Protein AF-H6SRM4-F1 (afdb_monomer_lite)

Secondary structure (DSSP, 8-state):
---------S-EEEE--TT--SPPHHHHHHHHHHHHHHHS-TT-EEEEEEE----STTHHHHHHHHHHHHHHHHHHHHHHTT--GGGEEEEEEE--SSS--SEEEEEEE-

InterPro domains:
  IPR006665 OmpA-like domain [PF00691] (16-97)
  IPR006665 OmpA-like domain [PS51123] (1-110)
  IPR036737 OmpA-like domain superfamily [G3DSA:3.30.1330.60] (10-108)
  IPR036737 OmpA-like domain superfamily [SSF103088] (14-96)

pLDDT: mean 83.45, std 13.48, range [35.47, 92.94]

Organism: NCBI:txid1150469

Structure (mmCIF, N/CA/C/O backbone):
data_AF-H6SRM4-F1
#
_entry.id   AF-H6SRM4-F1
#
loop_
_atom_site.group_PDB
_atom_site.id
_atom_site.type_symbol
_atom_site.label_atom_id
_atom_site.label_alt_id
_atom_site.label_comp_id
_atom_site.label_asym_id
_atom_site.label_entity_id
_atom_site.label_seq_id
_atom_site.pdbx_PDB_ins_code
_atom_site.Cartn_x
_atom_site.Cartn_y
_atom_site.Cartn_z
_atom_site.occupancy
_atom_site.B_iso_or_equiv
_atom_site.auth_seq_id
_atom_site.auth_comp_id
_atom_site.auth_asym_id
_atom_site.auth_atom_id
_atom_site.pdbx_PDB_model_num
ATOM 1 N N . MET A 1 1 ? -10.031 -15.699 28.042 1.00 39.09 1 MET A N 1
ATOM 2 C CA . MET A 1 1 ? -9.335 -14.419 27.798 1.00 39.09 1 MET A CA 1
ATOM 3 C C . MET A 1 1 ? -8.635 -14.554 26.452 1.00 39.09 1 MET A C 1
ATOM 5 O O . MET A 1 1 ? -7.644 -15.264 26.372 1.00 39.09 1 MET A O 1
ATOM 9 N N . ALA A 1 2 ? -9.249 -14.058 25.374 1.00 35.75 2 ALA A N 1
ATOM 10 C CA . ALA A 1 2 ? -8.748 -14.251 24.013 1.00 35.75 2 ALA A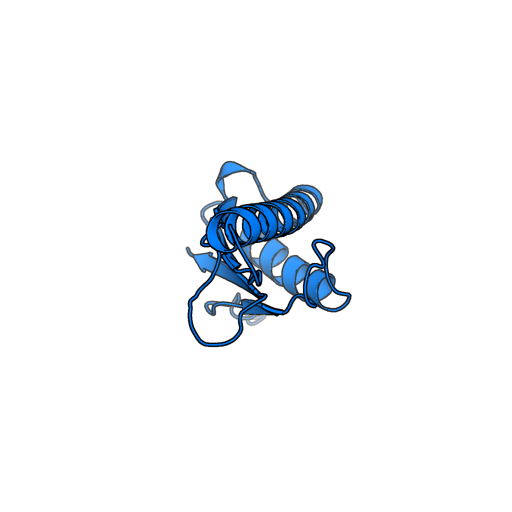 CA 1
ATOM 11 C C . ALA A 1 2 ? -7.542 -13.332 23.779 1.00 35.75 2 ALA A C 1
ATOM 13 O O . ALA A 1 2 ? -7.659 -12.116 23.910 1.00 35.75 2 ALA A O 1
ATOM 14 N N . ALA A 1 3 ? -6.386 -13.925 23.485 1.00 35.47 3 ALA A N 1
ATOM 15 C CA . ALA A 1 3 ? -5.198 -13.193 23.084 1.00 35.47 3 ALA A CA 1
ATOM 16 C C . ALA A 1 3 ? -5.485 -12.502 21.745 1.00 35.47 3 ALA A C 1
ATOM 18 O O . ALA A 1 3 ? -5.693 -13.166 20.730 1.00 35.47 3 ALA A O 1
ATOM 19 N N . ALA A 1 4 ? -5.536 -11.171 21.763 1.00 37.97 4 ALA A N 1
ATOM 20 C CA . ALA A 1 4 ? -5.513 -10.368 20.555 1.00 37.97 4 ALA A CA 1
ATOM 21 C C . ALA A 1 4 ? -4.241 -10.733 19.783 1.00 37.97 4 ALA A C 1
ATOM 23 O O . ALA A 1 4 ? -3.134 -10.593 20.307 1.00 37.97 4 ALA A O 1
ATOM 24 N N . ALA A 1 5 ? -4.401 -11.248 18.563 1.00 43.00 5 ALA A N 1
ATOM 25 C CA . ALA A 1 5 ? -3.282 -11.428 17.655 1.00 43.00 5 ALA A CA 1
ATOM 26 C C . ALA A 1 5 ? -2.540 -10.085 17.564 1.00 43.00 5 ALA A C 1
ATOM 28 O O . ALA A 1 5 ? -3.203 -9.053 17.397 1.00 43.00 5 ALA A O 1
ATOM 29 N N . PRO A 1 6 ? -1.204 -10.058 17.711 1.00 42.88 6 PRO A N 1
ATOM 30 C CA . PRO A 1 6 ? -0.468 -8.826 17.529 1.00 42.88 6 PRO A CA 1
ATOM 31 C C . PRO A 1 6 ? -0.779 -8.365 16.110 1.00 42.88 6 PRO A C 1
ATOM 33 O O . PRO A 1 6 ? -0.476 -9.056 15.137 1.00 42.88 6 PRO A O 1
ATOM 36 N N . ALA A 1 7 ? -1.447 -7.219 15.989 1.00 47.97 7 ALA A N 1
ATOM 37 C CA . ALA A 1 7 ? -1.518 -6.531 14.716 1.00 47.97 7 ALA A CA 1
ATOM 38 C C . ALA A 1 7 ? -0.096 -6.461 14.152 1.00 47.97 7 ALA A C 1
ATOM 40 O O . ALA A 1 7 ? 0.821 -6.264 14.954 1.00 47.97 7 ALA A O 1
ATOM 41 N N . PRO A 1 8 ? 0.118 -6.636 12.838 1.00 49.91 8 PRO A N 1
ATOM 42 C CA . PRO A 1 8 ? 1.460 -6.646 12.287 1.00 49.91 8 PRO A CA 1
ATOM 43 C C . PRO A 1 8 ? 2.132 -5.311 12.620 1.00 49.91 8 PRO A C 1
ATOM 45 O O . PRO A 1 8 ? 1.939 -4.307 11.946 1.00 49.91 8 PRO A O 1
ATOM 48 N N . ALA A 1 9 ? 2.939 -5.307 13.680 1.00 53.06 9 ALA A N 1
ATOM 49 C CA . ALA A 1 9 ? 3.878 -4.250 14.034 1.00 53.06 9 ALA A CA 1
ATOM 50 C C . ALA A 1 9 ? 5.113 -4.325 13.114 1.00 53.06 9 ALA A C 1
ATOM 52 O O . ALA A 1 9 ? 6.208 -3.912 13.480 1.00 53.06 9 ALA A O 1
ATOM 53 N N . GLY A 1 10 ? 4.940 -4.927 11.937 1.00 67.56 10 GLY A N 1
ATOM 54 C CA . GLY A 1 10 ? 5.967 -5.241 10.969 1.00 67.56 10 GLY A CA 1
ATOM 55 C C . GLY A 1 10 ? 5.581 -4.659 9.622 1.00 67.56 10 GLY A C 1
ATOM 56 O O . GLY A 1 10 ? 4.409 -4.632 9.246 1.00 67.56 10 GLY A O 1
ATOM 57 N N . VAL A 1 11 ? 6.590 -4.175 8.912 1.00 80.00 11 VAL A N 1
ATOM 58 C CA . VAL A 1 11 ? 6.457 -3.775 7.515 1.00 80.00 11 VAL A CA 1
ATOM 59 C C . VAL A 1 11 ? 6.133 -5.026 6.699 1.00 80.00 11 VAL A C 1
ATOM 61 O O . VAL A 1 11 ? 6.835 -6.031 6.804 1.00 80.00 11 VAL A O 1
ATOM 64 N N . VAL A 1 12 ? 5.068 -4.974 5.905 1.00 88.88 12 VAL A N 1
ATOM 65 C CA . VAL A 1 12 ? 4.672 -6.044 4.994 1.00 88.88 12 VAL A CA 1
ATOM 66 C C . VAL A 1 12 ? 4.979 -5.627 3.566 1.00 88.88 12 VAL A C 1
ATOM 68 O O . VAL A 1 12 ? 4.461 -4.625 3.082 1.00 88.88 12 VAL A O 1
ATOM 71 N N . SER A 1 13 ? 5.791 -6.420 2.880 1.00 87.75 13 SER A N 1
ATOM 72 C CA . SER A 1 13 ? 6.187 -6.163 1.498 1.00 87.75 13 SER A CA 1
ATOM 73 C C . SER A 1 13 ? 5.328 -6.969 0.525 1.00 87.75 13 SER A C 1
ATOM 75 O O . SER A 1 13 ? 5.289 -8.198 0.577 1.00 87.75 13 SER A O 1
ATOM 77 N N . LEU A 1 14 ? 4.676 -6.284 -0.409 1.00 88.94 14 LEU A N 1
ATOM 78 C CA . LEU A 1 14 ? 3.955 -6.874 -1.532 1.00 88.94 14 LEU A CA 1
ATOM 79 C C . LEU A 1 14 ? 4.805 -6.789 -2.793 1.00 88.94 14 LEU A C 1
ATOM 81 O O . LEU A 1 14 ? 5.041 -5.695 -3.294 1.00 88.94 14 LEU A O 1
ATOM 85 N N . GLY A 1 15 ? 5.250 -7.926 -3.323 1.00 88.50 15 GLY A N 1
ATOM 86 C CA . GLY A 1 15 ? 5.955 -7.971 -4.606 1.00 88.50 15 GLY A CA 1
ATOM 87 C C . GLY A 1 15 ? 5.004 -7.745 -5.783 1.00 88.50 15 GLY A C 1
ATOM 88 O O . GLY A 1 15 ? 3.932 -8.342 -5.831 1.00 88.50 15 GLY A O 1
ATOM 89 N N . PHE A 1 16 ? 5.406 -6.912 -6.741 1.00 87.44 16 PHE A N 1
ATOM 90 C CA . PHE A 1 16 ? 4.695 -6.702 -8.003 1.00 87.44 16 PHE A CA 1
ATOM 91 C C . PHE A 1 16 ? 5.509 -7.277 -9.165 1.00 87.44 16 PHE A C 1
ATOM 93 O O . PHE A 1 16 ? 6.737 -7.263 -9.153 1.00 87.44 16 PHE A O 1
ATOM 100 N N . ALA A 1 17 ? 4.824 -7.780 -10.192 1.00 82.44 17 ALA A N 1
ATOM 101 C CA . ALA A 1 17 ? 5.482 -8.369 -11.352 1.00 82.44 17 ALA A CA 1
ATOM 102 C C . ALA A 1 17 ? 5.810 -7.302 -12.409 1.00 82.44 17 ALA A C 1
ATOM 104 O O . ALA A 1 17 ? 4.907 -6.767 -13.049 1.00 82.44 17 ALA A O 1
ATOM 105 N N . GLY A 1 18 ? 7.096 -7.014 -12.633 1.00 81.12 18 GLY A N 1
ATOM 106 C CA . GLY A 1 18 ? 7.564 -6.167 -13.738 1.00 81.12 18 GLY A CA 1
ATOM 107 C C . GLY A 1 18 ? 6.881 -4.798 -13.777 1.00 81.12 18 GLY A C 1
ATOM 108 O O . GLY A 1 18 ? 7.025 -4.014 -12.849 1.00 81.12 18 GLY A O 1
ATOM 109 N N . ALA A 1 19 ? 6.106 -4.517 -14.829 1.00 80.31 19 ALA A N 1
ATOM 110 C CA . ALA A 1 19 ? 5.338 -3.274 -14.985 1.00 80.31 19 ALA A CA 1
ATOM 111 C C . ALA A 1 19 ? 3.866 -3.379 -14.531 1.00 80.31 19 ALA A C 1
ATOM 113 O O . ALA A 1 19 ? 3.098 -2.443 -14.745 1.00 80.31 19 ALA A O 1
ATOM 114 N N . ALA A 1 20 ? 3.455 -4.491 -13.910 1.00 85.75 20 ALA A N 1
ATOM 115 C CA . ALA A 1 20 ? 2.087 -4.675 -13.436 1.00 85.75 20 ALA A CA 1
ATOM 116 C C . ALA A 1 20 ? 1.741 -3.658 -12.343 1.00 85.75 20 ALA A C 1
ATOM 118 O O . ALA A 1 20 ? 2.543 -3.392 -11.440 1.00 85.75 20 ALA A O 1
ATOM 119 N N . THR A 1 21 ? 0.537 -3.104 -12.427 1.00 85.00 21 THR A N 1
ATOM 120 C CA . THR A 1 21 ? -0.007 -2.122 -11.477 1.00 85.00 21 THR A CA 1
ATOM 121 C C . THR A 1 21 ? -1.226 -2.634 -10.718 1.00 85.00 21 THR A C 1
ATOM 123 O O . THR A 1 21 ? -1.658 -2.008 -9.749 1.00 85.00 21 THR A O 1
ATOM 126 N N . ASP A 1 22 ? -1.757 -3.770 -11.157 1.00 87.38 22 ASP A N 1
ATOM 127 C CA . ASP A 1 22 ? -2.835 -4.503 -10.516 1.00 87.38 22 ASP A CA 1
ATOM 128 C C . ASP A 1 22 ? -2.342 -5.255 -9.282 1.00 87.38 22 ASP A C 1
ATOM 130 O O . ASP A 1 22 ? -1.166 -5.619 -9.171 1.00 87.38 22 ASP A O 1
ATOM 134 N N . LEU A 1 23 ? -3.258 -5.487 -8.344 1.00 87.12 23 LEU A N 1
ATOM 135 C CA . LEU A 1 23 ? -2.952 -6.219 -7.122 1.00 87.12 23 LEU A CA 1
ATOM 136 C C . LEU A 1 23 ? -2.659 -7.689 -7.449 1.00 87.12 23 LEU A C 1
ATOM 138 O O . LEU A 1 23 ? -3.475 -8.338 -8.107 1.00 87.12 23 LEU A O 1
ATOM 142 N N . PRO A 1 24 ? -1.533 -8.249 -6.976 1.00 85.56 24 PRO A N 1
ATOM 143 C CA . PRO A 1 24 ? -1.273 -9.672 -7.129 1.00 85.56 24 PRO A CA 1
ATOM 144 C C . PRO A 1 24 ? -2.254 -10.493 -6.279 1.00 85.56 24 PRO A C 1
ATOM 146 O O . PRO A 1 24 ? -2.812 -10.005 -5.296 1.00 85.56 24 PRO A O 1
ATOM 149 N N . ALA A 1 25 ? -2.443 -11.769 -6.618 1.00 83.00 25 ALA A N 1
ATOM 150 C CA . ALA A 1 25 ? -3.429 -12.627 -5.950 1.00 83.00 25 ALA A CA 1
ATOM 151 C C . ALA A 1 25 ? -3.217 -12.738 -4.424 1.00 83.00 25 ALA A C 1
ATOM 153 O O . ALA A 1 25 ? -4.177 -12.804 -3.661 1.00 83.00 25 ALA A O 1
ATOM 154 N N . ASN A 1 26 ? -1.964 -12.701 -3.963 1.00 83.69 26 ASN A N 1
ATOM 155 C CA . ASN A 1 26 ? -1.622 -12.713 -2.540 1.00 83.69 26 ASN A CA 1
ATOM 156 C C . ASN A 1 26 ? -1.777 -11.343 -1.854 1.00 83.69 26 ASN A C 1
ATOM 158 O O . ASN A 1 26 ? -1.788 -11.290 -0.623 1.00 83.69 26 ASN A O 1
ATOM 162 N N . ALA A 1 27 ? -1.902 -10.241 -2.605 1.00 87.88 27 ALA A N 1
ATOM 163 C CA . ALA A 1 27 ? -2.062 -8.917 -2.010 1.00 87.88 27 ALA A CA 1
ATOM 164 C C . ALA A 1 27 ? -3.404 -8.762 -1.308 1.00 87.88 27 ALA A C 1
ATOM 166 O O . ALA A 1 27 ? -3.428 -8.143 -0.255 1.00 87.88 27 ALA A O 1
ATOM 167 N N . ALA A 1 28 ? -4.488 -9.347 -1.825 1.00 88.50 28 ALA A N 1
ATOM 168 C CA . ALA A 1 28 ? -5.804 -9.243 -1.196 1.00 88.50 28 ALA A CA 1
ATOM 169 C C . ALA A 1 28 ? -5.760 -9.683 0.278 1.00 88.50 28 ALA A C 1
ATOM 171 O O . ALA A 1 28 ? -6.059 -8.890 1.164 1.00 88.50 28 ALA A O 1
ATOM 172 N N . GLN A 1 29 ? -5.250 -10.891 0.546 1.00 88.38 29 GLN A N 1
ATOM 173 C CA . GLN A 1 29 ? -5.145 -11.439 1.904 1.00 88.38 29 GLN A CA 1
ATOM 174 C C . GLN A 1 29 ? -4.285 -10.566 2.833 1.00 88.38 29 GLN A C 1
ATOM 176 O O . GLN A 1 29 ? -4.619 -10.367 4.001 1.00 88.38 29 GLN A O 1
ATOM 181 N N . VAL A 1 30 ? -3.177 -10.030 2.320 1.00 89.06 30 VAL A N 1
ATOM 182 C CA . VAL A 1 30 ? -2.281 -9.151 3.081 1.00 89.06 30 VAL A CA 1
ATOM 183 C C . VAL A 1 30 ? -2.937 -7.801 3.375 1.00 89.06 30 VAL A C 1
ATOM 185 O O . VAL A 1 30 ? -2.897 -7.327 4.509 1.00 89.06 30 VAL A O 1
ATOM 188 N N . LEU A 1 31 ? -3.546 -7.181 2.366 1.00 90.69 31 LEU A N 1
ATOM 189 C CA . LEU A 1 31 ? -4.211 -5.889 2.488 1.00 90.69 31 LEU A CA 1
ATOM 190 C C . LEU A 1 31 ? -5.436 -5.974 3.392 1.00 90.69 31 LEU A C 1
ATOM 192 O O . LEU A 1 31 ? -5.680 -5.043 4.150 1.00 90.69 31 LEU A O 1
ATOM 196 N N . ASP A 1 32 ? -6.161 -7.091 3.364 1.00 91.25 32 ASP A N 1
ATOM 197 C CA . ASP A 1 32 ? -7.251 -7.361 4.296 1.00 91.25 32 ASP A CA 1
ATOM 198 C C . ASP A 1 32 ? -6.747 -7.407 5.744 1.00 91.25 32 ASP A C 1
ATOM 200 O O . ASP A 1 32 ? -7.328 -6.758 6.612 1.00 91.25 32 ASP A O 1
ATOM 204 N N . ALA A 1 33 ? -5.625 -8.080 6.017 1.00 89.75 33 ALA A N 1
ATOM 205 C CA . ALA A 1 33 ? -5.032 -8.094 7.357 1.00 89.75 33 ALA A CA 1
ATOM 206 C C . ALA A 1 33 ? -4.590 -6.690 7.821 1.00 89.75 33 ALA A C 1
ATOM 208 O O . ALA A 1 33 ? -4.820 -6.312 8.972 1.00 89.75 33 ALA A O 1
ATOM 209 N N . VAL A 1 34 ? -3.998 -5.894 6.923 1.00 89.75 34 VAL A N 1
ATOM 210 C CA . VAL A 1 34 ? -3.614 -4.496 7.192 1.00 89.75 34 VAL A CA 1
ATOM 211 C C . VAL A 1 34 ? -4.846 -3.623 7.442 1.00 89.75 34 VAL A C 1
ATOM 213 O O . VAL A 1 34 ? -4.859 -2.842 8.393 1.00 89.75 34 VAL A O 1
ATOM 216 N N . ALA A 1 35 ? -5.897 -3.777 6.635 1.00 90.69 35 ALA A N 1
ATOM 217 C CA . ALA A 1 35 ? -7.149 -3.050 6.791 1.00 90.69 35 ALA A CA 1
ATOM 218 C C . ALA A 1 35 ? -7.810 -3.369 8.134 1.00 90.69 35 ALA A C 1
ATOM 220 O O . ALA A 1 35 ? -8.148 -2.452 8.873 1.00 90.69 35 ALA A O 1
ATOM 221 N N . GLN A 1 36 ? -7.914 -4.648 8.502 1.00 90.50 36 GLN A N 1
ATOM 222 C CA . GLN A 1 36 ? -8.439 -5.071 9.805 1.00 90.50 36 GLN A CA 1
ATOM 223 C C . GLN A 1 36 ? -7.631 -4.471 10.963 1.00 90.50 36 GLN A C 1
ATOM 225 O O . GLN A 1 36 ? -8.206 -3.953 11.919 1.00 90.50 36 GLN A O 1
ATOM 230 N N . ALA A 1 37 ? -6.299 -4.462 10.863 1.00 88.06 37 ALA A N 1
ATOM 231 C CA . ALA A 1 37 ? -5.438 -3.854 11.873 1.00 88.06 37 ALA A CA 1
ATOM 232 C C . ALA A 1 37 ? -5.649 -2.335 12.005 1.00 88.06 37 ALA A C 1
ATOM 234 O O . ALA A 1 37 ? -5.605 -1.816 13.121 1.00 88.06 37 ALA A O 1
ATOM 235 N N . ALA A 1 38 ? -5.877 -1.634 10.894 1.00 87.56 38 ALA A N 1
ATOM 236 C CA . ALA A 1 38 ? -6.168 -0.202 10.874 1.00 87.56 38 ALA A CA 1
ATOM 237 C C . ALA A 1 38 ? -7.591 0.125 11.356 1.00 87.56 38 ALA A C 1
ATOM 239 O O . ALA A 1 38 ? -7.811 1.159 11.972 1.00 87.56 38 ALA A O 1
ATOM 240 N N . LEU A 1 39 ? -8.557 -0.758 11.098 1.00 88.06 39 LEU A N 1
ATOM 241 C CA . LEU A 1 39 ? -9.938 -0.622 11.564 1.00 88.06 39 LEU A CA 1
ATOM 242 C C . LEU A 1 39 ? -10.088 -0.932 13.056 1.00 88.06 39 LEU A C 1
ATOM 244 O O . LEU A 1 39 ? -11.002 -0.414 13.692 1.00 88.06 39 LEU A O 1
ATOM 248 N N . ALA A 1 40 ? -9.189 -1.746 13.616 1.00 88.69 40 ALA A N 1
ATOM 249 C CA . ALA A 1 40 ? -9.192 -2.090 15.035 1.00 88.69 40 ALA A CA 1
ATOM 250 C C . ALA A 1 40 ? -8.978 -0.875 15.952 1.00 88.69 40 ALA A C 1
ATOM 252 O O . ALA A 1 40 ? -9.450 -0.892 17.086 1.00 88.69 40 ALA A O 1
ATOM 253 N N . ASP A 1 41 ? -8.287 0.169 15.479 1.00 84.81 41 ASP A N 1
ATOM 254 C CA . ASP A 1 41 ? -8.113 1.408 16.234 1.00 84.81 41 ASP A CA 1
ATOM 255 C C . ASP A 1 41 ? -8.141 2.632 15.297 1.00 84.81 41 ASP A C 1
ATOM 257 O O . ASP A 1 41 ? -7.296 2.750 14.405 1.00 84.81 41 ASP A O 1
ATOM 261 N N . PRO A 1 42 ? -9.077 3.575 15.509 1.00 81.06 42 PRO A N 1
ATOM 262 C CA . PRO A 1 42 ? -9.224 4.768 14.683 1.00 81.06 42 PRO A CA 1
ATOM 263 C C . PRO A 1 42 ? -7.998 5.695 14.644 1.00 81.06 42 PRO A C 1
ATOM 265 O O . PRO A 1 42 ? -7.936 6.527 13.733 1.00 81.06 42 PRO A O 1
ATOM 268 N N . ASN A 1 43 ? -7.075 5.595 15.605 1.00 86.25 43 ASN A N 1
ATOM 269 C CA . ASN A 1 43 ? -5.853 6.403 15.662 1.00 86.25 43 ASN A CA 1
ATOM 270 C C . ASN A 1 43 ? -4.730 5.858 14.777 1.00 86.25 43 ASN A C 1
ATOM 272 O O . ASN A 1 43 ? -3.825 6.610 14.409 1.00 86.25 43 ASN A O 1
ATOM 276 N N . ARG A 1 44 ? -4.816 4.583 14.382 1.00 88.00 44 ARG A N 1
ATOM 277 C CA . ARG A 1 44 ? -3.772 3.934 13.596 1.00 88.00 44 ARG A CA 1
ATOM 278 C C . ARG A 1 44 ? -3.685 4.508 12.197 1.00 88.00 44 ARG A C 1
ATOM 280 O O . ARG A 1 44 ? -4.684 4.863 11.560 1.00 88.00 44 ARG A O 1
ATOM 287 N N . ARG A 1 45 ? -2.453 4.551 11.703 1.00 88.94 45 ARG A N 1
ATOM 288 C CA . ARG A 1 45 ? -2.128 5.033 10.363 1.00 88.94 45 ARG A CA 1
ATOM 289 C C . ARG A 1 45 ? -1.477 3.924 9.561 1.00 88.94 45 ARG A C 1
ATOM 291 O O . ARG A 1 45 ? -0.622 3.201 10.058 1.00 88.94 45 ARG A O 1
ATOM 298 N N . VAL A 1 46 ? -1.903 3.797 8.316 1.00 91.00 46 VAL A N 1
ATOM 299 C CA . VAL A 1 46 ? -1.353 2.886 7.325 1.00 91.00 46 VAL A CA 1
ATOM 300 C C . VAL A 1 46 ? -0.441 3.685 6.415 1.00 91.00 46 VAL A C 1
ATOM 302 O O . VAL A 1 46 ? -0.906 4.562 5.692 1.00 91.00 46 VAL A O 1
ATOM 305 N N . THR A 1 47 ? 0.840 3.357 6.414 1.00 92.19 47 THR A N 1
ATOM 306 C CA . THR A 1 47 ? 1.810 3.943 5.493 1.00 92.19 47 THR A CA 1
ATOM 307 C C . THR A 1 47 ? 2.045 2.978 4.345 1.00 92.19 47 THR A C 1
ATOM 309 O O . THR A 1 47 ? 2.374 1.816 4.564 1.00 92.19 47 THR A O 1
ATOM 312 N N . VAL A 1 48 ? 1.890 3.465 3.117 1.00 92.94 48 VAL A N 1
ATOM 313 C CA . VAL A 1 48 ? 2.076 2.721 1.870 1.00 92.94 48 VAL A CA 1
ATOM 314 C C . VAL A 1 48 ? 3.256 3.327 1.119 1.00 92.94 48 VAL A C 1
ATOM 316 O O . VAL A 1 48 ? 3.160 4.423 0.563 1.00 92.94 48 VAL A O 1
ATOM 319 N N . LEU A 1 49 ? 4.378 2.615 1.100 1.00 91.94 49 LEU A N 1
ATOM 320 C CA . LEU A 1 49 ? 5.598 2.989 0.393 1.00 91.94 49 LEU A CA 1
ATOM 321 C C . LEU A 1 49 ? 5.709 2.158 -0.884 1.00 91.94 49 LEU A C 1
ATOM 323 O O . LEU A 1 49 ? 5.970 0.960 -0.836 1.00 91.94 49 LEU A O 1
ATOM 327 N N . ALA A 1 50 ? 5.510 2.783 -2.038 1.00 92.12 50 ALA A N 1
ATOM 328 C CA . ALA A 1 50 ? 5.567 2.085 -3.314 1.00 92.12 50 ALA A CA 1
ATOM 329 C C . ALA A 1 50 ? 6.897 2.299 -4.035 1.00 92.12 50 ALA A C 1
ATOM 331 O O . ALA A 1 50 ? 7.366 3.434 -4.187 1.00 92.12 50 ALA A O 1
ATOM 332 N N . TYR A 1 51 ? 7.431 1.191 -4.538 1.00 90.88 51 TYR A N 1
ATOM 333 C CA . TYR A 1 51 ? 8.647 1.098 -5.325 1.00 90.88 51 TYR A CA 1
ATOM 334 C C . TYR A 1 51 ? 8.355 0.413 -6.660 1.00 90.88 51 TYR A C 1
ATOM 336 O O . TYR A 1 51 ? 7.558 -0.529 -6.768 1.00 90.88 51 TYR A O 1
ATOM 344 N N . ALA A 1 52 ? 9.013 0.901 -7.697 1.00 89.88 52 ALA A N 1
ATOM 345 C CA . ALA A 1 52 ? 8.951 0.313 -9.018 1.00 89.88 52 ALA A CA 1
ATOM 346 C C . ALA A 1 52 ? 10.242 0.607 -9.751 1.00 89.88 52 ALA A C 1
ATOM 348 O O . ALA A 1 52 ? 10.811 1.690 -9.604 1.00 89.88 52 ALA A O 1
ATOM 349 N N . HIS A 1 53 ? 10.646 -0.324 -10.596 1.00 88.06 53 HIS A N 1
ATOM 350 C CA . HIS A 1 53 ? 11.775 -0.133 -11.482 1.00 88.06 53 HIS A CA 1
ATOM 351 C C . HIS A 1 53 ? 11.321 0.049 -12.918 1.00 88.06 53 HIS A C 1
ATOM 353 O O . HIS A 1 53 ? 10.286 -0.451 -13.356 1.00 88.06 53 HIS A O 1
ATOM 359 N N . ALA A 1 54 ? 12.105 0.821 -13.655 1.00 84.56 54 ALA A N 1
ATOM 360 C CA . ALA A 1 54 ? 11.914 1.012 -15.077 1.00 84.56 54 ALA A CA 1
ATOM 361 C C . ALA A 1 54 ? 13.279 1.087 -15.754 1.00 84.56 54 ALA A C 1
ATOM 363 O O . ALA A 1 54 ? 14.180 1.762 -15.265 1.00 84.56 54 ALA A O 1
ATOM 364 N N . GLU A 1 55 ? 13.416 0.448 -16.912 1.00 82.44 55 GLU A N 1
ATOM 365 C CA . GLU A 1 55 ?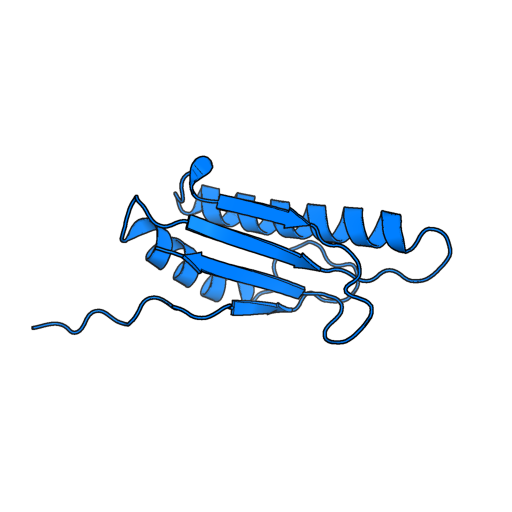 14.658 0.459 -17.689 1.00 82.44 55 GLU A CA 1
ATOM 366 C C . GLU A 1 55 ? 14.579 1.394 -18.897 1.00 82.44 55 GLU A C 1
ATOM 368 O O . GLU A 1 55 ? 13.511 1.576 -19.486 1.00 82.44 55 GLU A O 1
ATOM 373 N N . GLY A 1 56 ? 15.717 1.977 -19.289 1.00 79.62 56 GLY A N 1
ATOM 374 C CA . GLY A 1 56 ? 15.869 2.874 -20.444 1.00 79.62 56 GLY A CA 1
ATOM 375 C C . GLY A 1 56 ? 15.754 4.370 -20.116 1.00 79.62 56 GLY A C 1
ATOM 376 O O . GLY A 1 56 ? 15.593 4.767 -18.962 1.00 79.62 56 GLY A O 1
ATOM 377 N N . SER A 1 57 ? 15.805 5.225 -21.141 1.00 78.38 57 SER A N 1
ATOM 378 C CA . SER A 1 57 ? 15.757 6.687 -20.981 1.00 78.38 57 SER A CA 1
ATOM 379 C C . SER A 1 57 ? 14.498 7.149 -20.238 1.00 78.38 57 SER A C 1
ATOM 381 O O . SER A 1 57 ? 13.390 6.664 -20.484 1.00 78.38 57 SER A O 1
ATOM 383 N N . GLY A 1 58 ? 14.656 8.068 -19.283 1.00 81.56 58 GLY A N 1
A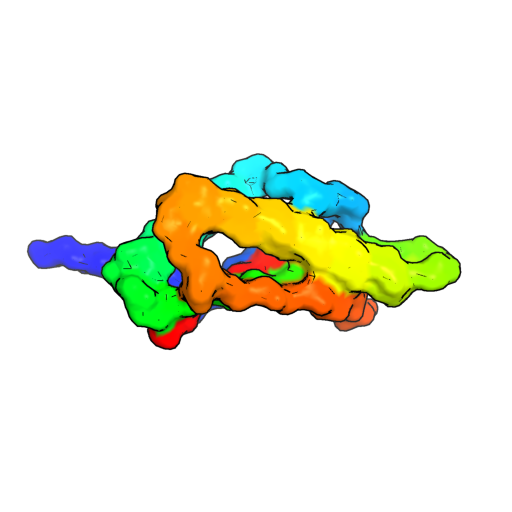TOM 384 C CA . GLY A 1 58 ? 13.547 8.535 -18.441 1.00 81.56 58 GLY A CA 1
ATOM 385 C C . GLY A 1 58 ? 13.020 7.493 -17.443 1.00 81.56 58 GLY A C 1
ATOM 386 O O . GLY A 1 58 ? 11.879 7.612 -16.987 1.00 81.56 58 GLY A O 1
ATOM 387 N N . SER A 1 59 ? 13.825 6.478 -17.107 1.00 83.00 59 SER A N 1
ATOM 388 C CA . SER A 1 59 ? 13.528 5.446 -16.103 1.00 83.00 59 SER A CA 1
ATOM 389 C C . SER A 1 59 ? 13.002 6.028 -14.795 1.00 83.00 59 SER A C 1
ATOM 391 O O . SER A 1 59 ? 11.941 5.620 -14.344 1.00 83.00 59 SER A O 1
ATOM 393 N N . ALA A 1 60 ? 13.656 7.048 -14.234 1.00 83.75 60 ALA A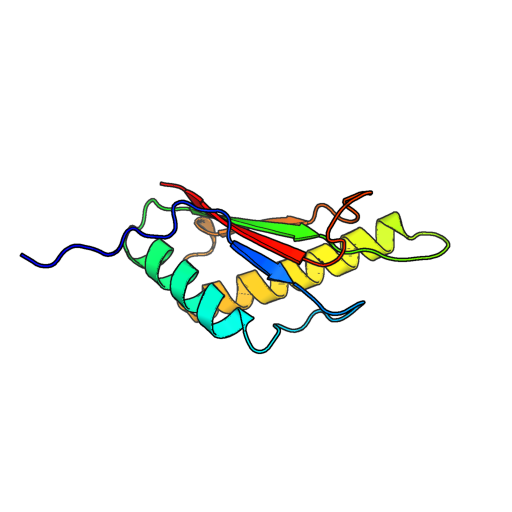 N 1
ATOM 394 C CA . ALA A 1 60 ? 13.247 7.664 -12.970 1.00 83.75 60 ALA A CA 1
ATOM 395 C C . ALA A 1 60 ? 11.792 8.174 -12.988 1.00 83.75 60 ALA A C 1
ATOM 397 O O . ALA A 1 60 ? 11.036 7.967 -12.038 1.00 83.75 60 ALA A O 1
ATOM 398 N N . ASN A 1 61 ? 11.372 8.809 -14.087 1.00 88.00 61 ASN A N 1
ATOM 399 C CA . ASN A 1 61 ? 10.017 9.344 -14.206 1.00 88.00 61 ASN A CA 1
ATOM 400 C C . ASN A 1 61 ? 8.990 8.220 -14.411 1.00 88.00 61 ASN A C 1
ATOM 402 O O . ASN A 1 61 ? 7.900 8.260 -13.840 1.00 88.00 61 ASN A O 1
ATOM 406 N N . ARG A 1 62 ? 9.346 7.185 -15.185 1.00 88.00 62 ARG A N 1
ATOM 407 C CA . ARG A 1 62 ? 8.509 5.989 -15.374 1.00 88.00 62 ARG A CA 1
ATOM 408 C C . ARG A 1 62 ? 8.354 5.188 -14.081 1.00 88.00 62 ARG A C 1
ATOM 410 O O . ARG A 1 62 ? 7.228 4.877 -13.711 1.00 88.00 62 ARG A O 1
ATOM 417 N N . ALA A 1 63 ? 9.444 4.952 -13.360 1.00 89.81 63 ALA A N 1
ATOM 418 C CA . ALA A 1 63 ? 9.471 4.302 -12.055 1.00 89.81 63 ALA A CA 1
ATOM 419 C C . ALA A 1 63 ? 8.587 5.034 -11.035 1.00 89.81 63 ALA A C 1
ATOM 421 O O . ALA A 1 63 ? 7.763 4.410 -10.366 1.00 89.81 63 ALA A O 1
ATOM 422 N N . LYS A 1 64 ? 8.678 6.370 -10.958 1.00 89.50 64 LYS A N 1
ATOM 423 C CA . LYS A 1 64 ? 7.796 7.174 -10.094 1.00 89.50 64 LYS A CA 1
ATOM 424 C C . LYS A 1 64 ? 6.323 7.037 -10.470 1.00 89.50 64 LYS A C 1
ATOM 426 O O . LYS A 1 64 ? 5.498 6.843 -9.583 1.00 89.50 64 LYS A O 1
ATOM 431 N N . ARG A 1 65 ? 5.987 7.106 -11.765 1.00 91.31 65 ARG A N 1
ATOM 432 C CA . ARG A 1 65 ? 4.602 6.929 -12.238 1.00 91.31 65 ARG A CA 1
ATOM 433 C C . ARG A 1 65 ? 4.062 5.541 -11.896 1.00 91.31 65 ARG A C 1
ATOM 435 O O . ARG A 1 65 ? 2.980 5.455 -11.333 1.00 91.31 65 ARG A O 1
ATOM 442 N N . LEU A 1 66 ? 4.831 4.486 -12.168 1.00 91.12 66 LEU A N 1
ATOM 443 C CA . LEU A 1 66 ? 4.460 3.102 -11.848 1.00 91.12 66 LEU A CA 1
ATOM 444 C C . LEU A 1 66 ? 4.262 2.898 -10.344 1.00 91.12 66 LEU A C 1
ATOM 446 O O . LEU A 1 66 ? 3.246 2.348 -9.923 1.00 91.12 66 LEU A O 1
ATOM 450 N N . SER A 1 67 ? 5.198 3.398 -9.535 1.00 91.12 67 SER A N 1
ATOM 451 C CA . SER A 1 67 ? 5.097 3.361 -8.073 1.00 91.12 67 SER A CA 1
ATOM 452 C C . SER A 1 67 ? 3.825 4.053 -7.595 1.00 91.12 67 SER A C 1
ATOM 454 O O . SER A 1 67 ? 3.099 3.514 -6.765 1.00 91.12 67 SER A O 1
ATOM 456 N N . LEU A 1 68 ? 3.519 5.229 -8.148 1.00 91.75 68 LEU A N 1
ATOM 457 C CA . LEU A 1 68 ? 2.323 5.979 -7.788 1.00 91.75 68 LEU A CA 1
ATOM 458 C C . LEU A 1 68 ? 1.048 5.215 -8.145 1.00 91.75 68 LEU A C 1
ATOM 460 O O . LEU A 1 68 ? 0.173 5.096 -7.293 1.00 91.75 68 LEU A O 1
ATOM 464 N N . THR A 1 69 ? 0.954 4.659 -9.355 1.00 92.81 69 THR A N 1
ATOM 465 C CA . THR A 1 69 ? -0.213 3.869 -9.765 1.00 92.81 69 THR A CA 1
ATOM 466 C C . THR A 1 69 ? -0.437 2.688 -8.822 1.00 92.81 69 THR A C 1
ATOM 468 O O . THR A 1 69 ? -1.541 2.539 -8.312 1.00 92.81 69 THR A O 1
ATOM 471 N N . ARG A 1 70 ? 0.607 1.912 -8.497 1.00 92.12 70 ARG A N 1
ATOM 472 C CA . ARG A 1 70 ? 0.512 0.791 -7.540 1.00 92.12 70 ARG A CA 1
ATOM 473 C C . ARG A 1 70 ? 0.014 1.236 -6.171 1.00 92.12 70 ARG A C 1
ATOM 475 O O . ARG A 1 70 ? -0.862 0.603 -5.587 1.00 92.12 70 ARG A O 1
ATOM 482 N N . ALA A 1 71 ? 0.559 2.338 -5.664 1.00 92.44 71 ALA A N 1
ATOM 483 C CA . ALA A 1 71 ? 0.175 2.864 -4.363 1.00 92.44 71 ALA A CA 1
ATOM 484 C C . ALA A 1 71 ? -1.289 3.325 -4.338 1.00 92.44 71 ALA A C 1
ATOM 486 O O . ALA A 1 71 ? -1.988 3.122 -3.346 1.00 92.44 71 ALA A O 1
ATOM 487 N N . LEU A 1 72 ? -1.770 3.910 -5.440 1.00 92.12 72 LEU A N 1
ATOM 488 C CA . LEU A 1 72 ? -3.171 4.287 -5.601 1.00 92.12 72 LEU A CA 1
ATOM 489 C C . LEU A 1 72 ? -4.086 3.064 -5.665 1.00 92.12 72 LEU A C 1
ATOM 491 O O . LEU A 1 72 ? -5.123 3.082 -5.009 1.00 92.12 72 LEU A O 1
ATOM 495 N N . THR A 1 73 ? -3.695 2.000 -6.374 1.00 92.62 73 THR A N 1
ATOM 496 C CA . THR A 1 73 ? -4.443 0.733 -6.400 1.00 92.62 73 THR A CA 1
ATOM 497 C C . THR A 1 73 ? -4.587 0.156 -4.990 1.00 92.62 73 THR A C 1
ATOM 499 O O . THR A 1 73 ? -5.685 -0.191 -4.558 1.00 92.62 73 THR A O 1
ATOM 502 N N . VAL A 1 74 ? -3.487 0.119 -4.233 1.00 92.19 74 VAL A N 1
ATOM 503 C CA . VAL A 1 74 ? -3.475 -0.340 -2.837 1.00 92.19 74 VAL A CA 1
ATOM 504 C C . VAL A 1 74 ? -4.355 0.545 -1.952 1.00 92.19 74 VAL A C 1
ATOM 506 O O . VAL A 1 74 ? -5.164 0.034 -1.180 1.00 92.19 74 VAL A O 1
ATOM 509 N N . ARG A 1 75 ? -4.250 1.873 -2.081 1.00 92.81 75 ARG A N 1
ATOM 510 C CA . ARG A 1 75 ? -5.095 2.813 -1.334 1.00 92.81 75 ARG A CA 1
ATOM 511 C C . ARG A 1 75 ? -6.573 2.619 -1.656 1.00 92.81 75 ARG A C 1
ATOM 513 O O . ARG A 1 75 ? -7.371 2.587 -0.731 1.00 92.81 75 ARG A O 1
ATOM 520 N N . ALA A 1 76 ? -6.936 2.485 -2.930 1.00 92.50 76 ALA A N 1
ATOM 521 C CA . ALA A 1 76 ? -8.316 2.254 -3.347 1.00 92.50 76 ALA A CA 1
ATOM 522 C C . ALA A 1 76 ? -8.881 0.974 -2.718 1.00 92.50 76 ALA A C 1
ATOM 524 O O . ALA A 1 76 ? -9.990 0.999 -2.197 1.00 92.50 76 ALA A O 1
ATOM 525 N N . TYR A 1 77 ? -8.085 -0.097 -2.667 1.00 92.94 77 TYR A N 1
ATOM 526 C CA . TYR A 1 77 ? -8.472 -1.334 -1.991 1.00 92.94 77 TYR A CA 1
ATOM 527 C C . TYR A 1 77 ? -8.708 -1.129 -0.490 1.00 92.94 77 TYR A C 1
ATOM 529 O O . TYR A 1 77 ? -9.725 -1.556 0.039 1.00 92.94 77 TYR A O 1
ATOM 537 N N . LEU A 1 78 ? -7.807 -0.436 0.213 1.00 91.38 78 LEU A N 1
ATOM 538 C CA . LEU A 1 78 ? -7.981 -0.160 1.646 1.00 91.38 78 LEU A CA 1
ATOM 539 C C . LEU A 1 78 ? -9.220 0.708 1.926 1.00 91.38 78 LEU A C 1
ATOM 541 O O . LEU A 1 78 ? -9.923 0.471 2.908 1.00 91.38 78 LEU A O 1
ATOM 545 N N . LEU A 1 79 ? -9.501 1.687 1.060 1.00 91.88 79 LEU A N 1
ATOM 546 C CA . LEU A 1 79 ? -10.709 2.512 1.138 1.00 91.88 79 LEU A CA 1
ATOM 547 C C . LEU A 1 79 ? -11.980 1.673 0.947 1.00 91.88 79 LEU A C 1
ATOM 549 O O . LEU A 1 79 ? -12.932 1.851 1.701 1.00 91.88 79 LEU A O 1
ATOM 553 N N . ASP A 1 80 ? -11.977 0.745 -0.012 1.00 92.81 80 ASP A N 1
ATOM 554 C CA . ASP A 1 80 ? -13.083 -0.192 -0.257 1.00 92.81 80 ASP A CA 1
ATOM 555 C C . ASP A 1 80 ? -13.356 -1.087 0.964 1.00 92.81 80 ASP A C 1
ATOM 557 O O . ASP A 1 80 ? -14.504 -1.323 1.334 1.00 92.81 80 ASP A O 1
ATOM 561 N N . LYS A 1 81 ? -12.300 -1.475 1.692 1.00 92.00 81 LYS A N 1
ATOM 562 C CA . LYS A 1 81 ? -12.411 -2.193 2.975 1.00 92.00 81 LYS A CA 1
ATOM 563 C C . LYS A 1 81 ? -12.891 -1.331 4.146 1.00 92.00 81 LYS A C 1
ATOM 565 O O . LYS A 1 81 ? -13.089 -1.858 5.237 1.00 92.00 81 LYS A O 1
ATOM 570 N N . GLY A 1 82 ? -13.078 -0.028 3.947 1.00 90.50 82 GLY A N 1
ATOM 571 C CA . GLY A 1 82 ? -13.575 0.903 4.959 1.00 90.50 82 GLY A CA 1
ATOM 572 C C . GLY A 1 82 ? -12.490 1.625 5.760 1.00 90.50 82 GLY A C 1
ATOM 573 O O . GLY A 1 82 ? -12.814 2.371 6.687 1.00 90.50 82 GLY A O 1
ATOM 574 N N . VAL A 1 83 ? -11.205 1.453 5.424 1.00 90.25 83 VAL A N 1
ATOM 575 C CA . VAL A 1 83 ? -10.130 2.242 6.044 1.00 90.25 83 VAL A CA 1
ATOM 576 C C . VAL A 1 83 ? -10.312 3.706 5.649 1.00 90.25 83 VAL A C 1
ATOM 578 O O . VAL A 1 83 ? -10.554 4.033 4.490 1.00 90.25 83 VAL A O 1
ATOM 581 N N . ARG A 1 84 ? -10.196 4.626 6.606 1.00 89.06 84 ARG A N 1
ATOM 582 C CA . ARG A 1 84 ? -10.438 6.051 6.348 1.00 89.06 84 ARG A CA 1
ATOM 583 C C . ARG A 1 84 ? -9.289 6.674 5.554 1.00 89.06 84 ARG A C 1
ATOM 585 O O . ARG A 1 84 ? -8.129 6.512 5.915 1.00 89.06 84 ARG A O 1
ATOM 592 N N . SER A 1 85 ? -9.614 7.493 4.551 1.00 83.50 85 SER A N 1
ATOM 593 C CA . SER A 1 85 ? -8.651 8.280 3.760 1.00 83.50 85 SER A CA 1
ATOM 594 C C . SER A 1 85 ? -7.522 8.956 4.556 1.00 83.50 85 SER A C 1
ATOM 596 O O . SER A 1 85 ? -6.378 8.803 4.136 1.00 83.50 85 SER A O 1
ATOM 598 N N . PRO A 1 86 ? -7.779 9.691 5.662 1.00 86.31 86 PRO A N 1
ATOM 599 C CA . PRO A 1 86 ? -6.718 10.355 6.429 1.00 86.31 86 PRO A CA 1
ATOM 600 C C . PRO A 1 86 ? -5.809 9.390 7.198 1.00 86.31 86 PRO A C 1
ATOM 602 O O . PRO A 1 86 ? -4.704 9.772 7.568 1.00 86.31 86 PRO A O 1
ATOM 605 N N . SER A 1 87 ? -6.254 8.155 7.436 1.00 87.12 87 SER A N 1
ATOM 606 C CA . SER A 1 87 ? -5.426 7.118 8.050 1.00 87.12 87 SER A CA 1
ATOM 607 C C . SER A 1 87 ? -4.474 6.478 7.041 1.00 87.12 87 SER A C 1
ATOM 609 O O . SER A 1 87 ? -3.583 5.763 7.468 1.00 87.12 87 SER A O 1
ATOM 611 N N . ILE A 1 88 ? -4.632 6.701 5.730 1.00 91.56 88 ILE A N 1
ATOM 612 C CA . ILE A 1 88 ? -3.788 6.084 4.698 1.00 91.56 88 ILE A CA 1
ATOM 613 C C . ILE A 1 88 ? -2.815 7.123 4.142 1.00 91.56 88 ILE A C 1
ATOM 615 O O . ILE A 1 88 ? -3.192 7.992 3.353 1.00 91.56 88 ILE A O 1
ATOM 619 N N . GLU A 1 89 ? -1.545 6.997 4.503 1.00 91.56 89 GLU A N 1
ATOM 620 C CA . GLU A 1 89 ? -0.457 7.775 3.928 1.00 91.56 89 GLU A CA 1
ATOM 621 C C . GLU A 1 89 ? 0.149 7.029 2.736 1.00 91.56 89 GLU A C 1
ATOM 623 O O . GLU A 1 89 ? 0.556 5.876 2.845 1.00 91.56 89 GLU A O 1
ATOM 628 N N . VAL A 1 90 ? 0.228 7.692 1.581 1.00 91.75 90 VAL A N 1
ATOM 629 C CA . VAL A 1 90 ? 0.783 7.110 0.354 1.00 91.75 90 VAL A CA 1
ATOM 630 C C . VAL A 1 90 ? 2.036 7.858 -0.063 1.00 91.75 90 VAL A C 1
ATOM 632 O O . VAL A 1 90 ? 2.002 9.070 -0.274 1.00 91.75 90 VAL A O 1
ATOM 635 N N . ARG A 1 91 ? 3.134 7.125 -0.260 1.00 91.06 91 ARG A N 1
ATOM 636 C CA . ARG A 1 91 ? 4.398 7.669 -0.761 1.00 91.06 91 ARG A CA 1
ATOM 637 C C . ARG A 1 91 ? 4.924 6.808 -1.903 1.00 91.06 91 ARG A C 1
ATOM 639 O O . ARG A 1 91 ? 5.307 5.657 -1.721 1.00 91.06 91 ARG A O 1
ATOM 646 N N . ALA A 1 92 ? 4.972 7.396 -3.092 1.00 89.69 92 ALA A N 1
ATOM 647 C CA . ALA A 1 92 ? 5.604 6.794 -4.259 1.00 89.69 92 ALA A CA 1
ATOM 648 C C . ALA A 1 92 ? 7.077 7.208 -4.302 1.00 89.69 92 ALA A C 1
ATOM 650 O O . ALA A 1 92 ? 7.390 8.368 -4.578 1.00 89.69 92 ALA A O 1
ATOM 651 N N . LEU A 1 93 ? 7.977 6.273 -4.005 1.00 88.06 93 LEU A N 1
ATOM 652 C CA . LEU A 1 93 ? 9.412 6.553 -3.923 1.00 88.06 93 LEU A CA 1
ATOM 653 C C . LEU A 1 93 ? 10.117 6.364 -5.271 1.00 88.06 93 LEU A C 1
ATOM 655 O O . LEU A 1 93 ? 11.112 7.037 -5.535 1.00 88.06 93 LEU A O 1
ATOM 659 N N . GLY A 1 94 ? 9.553 5.551 -6.167 1.00 86.88 94 GLY A N 1
ATOM 660 C CA . GLY A 1 94 ? 10.167 5.261 -7.457 1.00 86.88 94 GLY A CA 1
ATOM 661 C C . GLY A 1 94 ? 11.194 4.142 -7.339 1.00 86.88 94 GLY A C 1
ATOM 662 O O . GLY A 1 94 ? 10.994 3.180 -6.598 1.00 86.88 94 GLY A O 1
ATOM 663 N N . ASP A 1 95 ? 12.282 4.273 -8.090 1.00 85.00 95 ASP A N 1
ATOM 664 C CA . ASP A 1 95 ? 13.322 3.254 -8.158 1.00 85.00 95 ASP A CA 1
ATOM 665 C C . ASP A 1 95 ? 14.179 3.259 -6.877 1.00 85.00 95 ASP A C 1
ATOM 667 O O . ASP A 1 95 ? 14.773 4.293 -6.559 1.00 85.00 95 ASP A O 1
ATOM 671 N N . PRO A 1 96 ? 14.263 2.141 -6.127 1.00 80.12 96 PRO A N 1
ATOM 672 C CA . PRO A 1 96 ? 15.079 2.065 -4.916 1.00 80.12 96 PRO A CA 1
ATOM 673 C C . PRO A 1 96 ? 16.590 1.943 -5.195 1.00 80.12 96 PRO A C 1
ATOM 675 O O . PRO A 1 96 ? 17.378 1.907 -4.252 1.00 80.12 96 PRO A O 1
ATOM 678 N N . GLY A 1 97 ? 17.015 1.832 -6.457 1.00 71.31 97 GLY A N 1
ATOM 679 C CA . GLY A 1 97 ? 18.401 1.659 -6.900 1.00 71.31 97 GLY A CA 1
ATOM 680 C C . GLY A 1 97 ? 18.948 0.241 -6.694 1.00 71.31 97 GLY A C 1
ATOM 681 O O . GLY A 1 97 ? 19.588 -0.314 -7.587 1.00 71.31 97 GLY A O 1
ATOM 682 N N . SER A 1 98 ? 18.647 -0.378 -5.549 1.00 63.81 98 SER A N 1
ATOM 683 C CA . SER A 1 98 ? 19.131 -1.705 -5.143 1.00 63.81 98 SER A CA 1
ATOM 684 C C . SER A 1 98 ? 18.060 -2.493 -4.370 1.00 63.81 98 SER A C 1
ATOM 686 O O . SER A 1 98 ? 17.185 -1.915 -3.724 1.00 63.81 98 SER A O 1
ATOM 688 N N . GLY A 1 99 ? 18.129 -3.831 -4.406 1.00 66.00 99 GLY A N 1
ATOM 689 C CA . GLY A 1 99 ? 17.179 -4.727 -3.722 1.00 66.00 99 GLY A CA 1
ATOM 690 C C . GLY A 1 99 ? 15.930 -5.063 -4.548 1.00 66.00 99 GLY A C 1
ATOM 691 O O . GLY A 1 99 ? 15.948 -4.962 -5.771 1.00 66.00 99 GLY A O 1
ATOM 692 N N . ALA A 1 100 ? 14.847 -5.497 -3.892 1.00 70.50 100 ALA A N 1
ATOM 693 C CA . ALA A 1 100 ? 13.597 -5.877 -4.561 1.00 70.50 100 ALA A CA 1
ATOM 694 C C . ALA A 1 100 ? 12.917 -4.664 -5.219 1.00 70.50 100 ALA A C 1
ATOM 696 O O . ALA A 1 100 ? 12.273 -3.849 -4.566 1.00 70.50 100 ALA A O 1
ATOM 697 N N . ARG A 1 101 ? 13.100 -4.536 -6.525 1.00 79.56 101 ARG A N 1
ATOM 698 C CA . ARG A 1 101 ? 12.822 -3.322 -7.291 1.00 79.56 101 ARG A CA 1
ATOM 699 C C . ARG A 1 101 ? 11.337 -2.975 -7.444 1.00 79.56 101 ARG A C 1
ATOM 701 O O . ARG A 1 101 ? 10.983 -1.800 -7.479 1.00 79.56 101 ARG A O 1
ATOM 708 N N . ASP A 1 102 ? 10.483 -3.992 -7.470 1.00 88.00 102 ASP A N 1
ATOM 709 C CA . ASP A 1 102 ? 9.048 -3.870 -7.712 1.00 88.00 102 ASP A CA 1
ATOM 710 C C . ASP A 1 102 ? 8.261 -4.373 -6.508 1.00 88.00 102 ASP A C 1
ATOM 712 O O . ASP A 1 102 ? 7.918 -5.552 -6.406 1.00 88.00 102 ASP A O 1
ATOM 716 N N . ARG A 1 103 ? 8.002 -3.473 -5.559 1.00 89.31 103 ARG A N 1
ATOM 717 C CA . ARG A 1 103 ? 7.280 -3.822 -4.337 1.00 89.31 103 ARG A CA 1
ATOM 718 C C . ARG A 1 103 ? 6.517 -2.646 -3.750 1.00 89.31 103 ARG A C 1
ATOM 720 O O . ARG A 1 103 ? 6.870 -1.491 -3.966 1.00 89.31 103 ARG A O 1
ATOM 727 N N . VAL A 1 104 ? 5.503 -2.947 -2.957 1.00 91.25 104 VAL A N 1
ATOM 728 C CA . VAL A 1 104 ? 4.827 -1.976 -2.102 1.00 91.25 104 VAL A CA 1
ATOM 729 C C . VAL A 1 104 ? 4.968 -2.435 -0.664 1.00 91.25 104 VAL A C 1
ATOM 731 O O . VAL A 1 104 ? 4.512 -3.516 -0.311 1.00 91.25 104 VAL A O 1
ATOM 734 N N . ASP A 1 105 ? 5.612 -1.619 0.152 1.00 90.56 105 ASP A N 1
ATOM 735 C CA . ASP A 1 105 ? 5.764 -1.840 1.579 1.00 90.56 105 ASP A CA 1
ATOM 736 C C . ASP A 1 105 ? 4.612 -1.152 2.319 1.00 90.56 105 ASP A C 1
ATOM 738 O O . ASP A 1 105 ? 4.348 0.034 2.119 1.00 90.56 105 ASP A O 1
ATOM 742 N N . LEU A 1 106 ? 3.912 -1.898 3.168 1.00 90.81 106 LEU A N 1
ATOM 743 C CA . LEU A 1 106 ? 2.839 -1.403 4.019 1.00 90.81 106 LEU A CA 1
ATOM 744 C C . LEU A 1 106 ? 3.229 -1.526 5.482 1.00 90.81 106 LEU A C 1
ATOM 746 O O . LEU A 1 106 ? 3.730 -2.562 5.907 1.00 90.81 106 LEU A O 1
ATOM 750 N N . SER A 1 107 ? 2.941 -0.511 6.282 1.00 89.88 107 SER A N 1
ATOM 751 C CA . SER A 1 107 ? 3.078 -0.596 7.734 1.00 89.88 107 SER A CA 1
ATOM 752 C C . SER A 1 107 ? 1.892 0.048 8.426 1.00 89.88 107 SER A C 1
ATOM 754 O O . SER A 1 107 ? 1.296 0.989 7.906 1.00 89.88 107 SER A O 1
ATOM 756 N N . VAL A 1 108 ? 1.541 -0.474 9.600 1.00 89.31 108 VAL A N 1
ATOM 757 C CA . VAL A 1 108 ? 0.513 0.116 10.458 1.00 89.31 108 VAL A CA 1
ATOM 758 C C . VAL A 1 108 ? 1.195 0.667 11.700 1.00 89.31 108 VAL A C 1
ATOM 760 O O . VAL A 1 1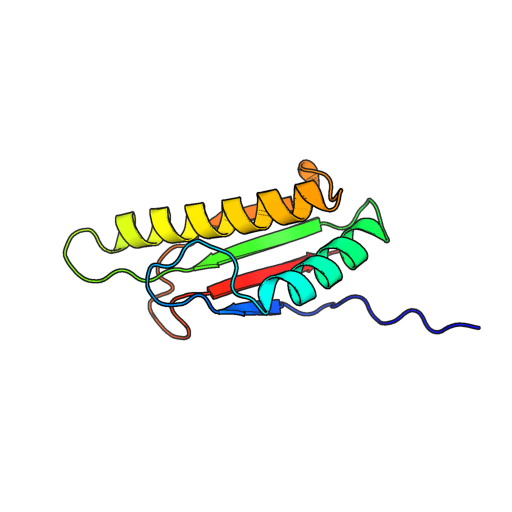08 ? 1.690 -0.102 12.525 1.00 89.31 108 VAL A O 1
ATOM 763 N N . SER A 1 109 ? 1.234 1.988 11.835 1.00 83.38 109 SER A N 1
ATOM 764 C CA . SER A 1 109 ? 1.72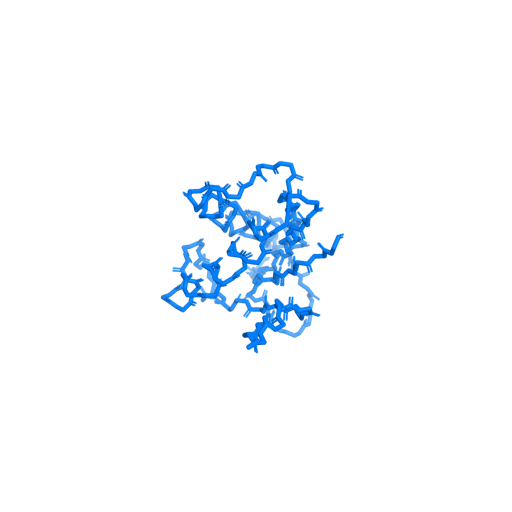5 2.653 13.040 1.00 83.38 109 SER A CA 1
ATOM 765 C C . SER A 1 109 ? 0.570 2.969 13.999 1.00 83.38 109 SER A C 1
ATOM 767 O O . SER A 1 109 ? -0.554 3.193 13.533 1.00 83.38 109 SER A O 1
ATOM 769 N N . PRO A 1 110 ? 0.821 2.950 15.321 1.00 76.50 110 PRO A N 1
ATOM 770 C CA . PRO A 1 110 ? -0.114 3.466 16.318 1.00 76.50 110 PRO A CA 1
ATOM 771 C C . PRO A 1 110 ? -0.371 4.968 16.153 1.00 76.50 110 PRO A C 1
ATOM 773 O O . PRO A 1 110 ? 0.476 5.658 15.534 1.00 76.50 110 PRO A O 1
#

Radius of gyration: 14.38 Å; chains: 1; bounding box: 33×25×49 Å

Foldseek 3Di:
DDDDDPQPQDKDKQFDDALDLAHDPVNLVVLLSVLVSCVVDVVKAKEKEFFAFDDDPPRQVSQQVSRQSNQVNSVVSSVVSVRDPVRYHYDRPGAPVDDRGGIMIMHIDD

Sequence (110 aa):
MAAAAPAPAGVVSLGFAGAATDLPANAAQVLDAVAQAALADPNRRVTVLAYAHAEGSGSANRAKRLSLTRALTVRAYLLDKGVRSPSIEVRALGDPGSGARDRVDLSVSP